Protein AF-A0A858R6Q1-F1 (afdb_monomer_lite)

pLDDT: mean 72.47, std 18.87, range [34.75, 91.56]

Secondary structure (DSSP, 8-state):
---------------------------TTPPPPPPPPPP-TTS-HHHHHHHHHHHHHHHHHHHHHHHHTTTT--HHHHHHHHHHHHHHHHHHHHHHHHHHHHHHHHHHHHHHHHHT---------

Organism: NCBI:txid1709002

Foldseek 3Di:
DDDDDDDPPDDPPPPPPPPPPDDPPVLPPQDDQPDDDDAALPDDPVVLVVNLVSLVVSLVVLVVSCVVCVVPDDPVRVVVSVVVNVVSVVSNVVSVVSNVVRNVVVVVVVVVVVVPPPPPDDPDD

Sequence (125 aa):
MRTLASLAAASALTLLSLASPALAAETKGVAPLPAPITITAATPTSEVRAYEAALKAHEASLRQELAANRASLTGEEKAALAARLSRVEYALRTVGSDHAAAQRVASLTGTQTAEMVPSLGLPSR

Structure (mmCIF, N/CA/C/O backbone):
data_AF-A0A858R6Q1-F1
#
_entry.id   AF-A0A858R6Q1-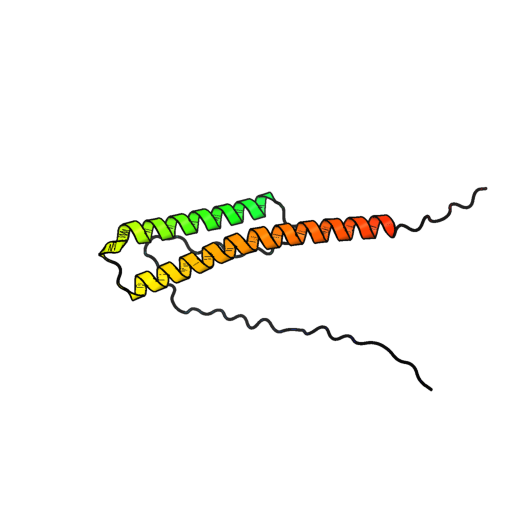F1
#
loop_
_atom_site.group_PDB
_atom_site.id
_atom_site.type_symbol
_atom_site.label_atom_id
_atom_site.label_alt_id
_atom_site.label_comp_id
_atom_site.label_asym_id
_atom_site.label_entity_id
_atom_site.label_seq_id
_atom_site.pdbx_PDB_ins_code
_atom_site.Cartn_x
_atom_site.Cartn_y
_atom_site.Cartn_z
_atom_site.occupancy
_atom_site.B_iso_or_equiv
_atom_site.auth_seq_id
_atom_site.auth_comp_id
_atom_site.auth_asym_id
_atom_site.auth_atom_id
_atom_site.pdbx_PDB_model_num
ATOM 1 N N . MET A 1 1 ? -3.929 -40.408 -41.420 1.00 42.72 1 MET A N 1
ATOM 2 C CA . MET A 1 1 ? -2.813 -39.439 -41.417 1.00 42.72 1 MET A CA 1
ATOM 3 C C . MET A 1 1 ? -2.860 -38.676 -40.099 1.00 42.72 1 MET A C 1
ATOM 5 O O . MET A 1 1 ? -3.909 -38.147 -39.766 1.00 42.72 1 MET A O 1
ATOM 9 N N . ARG A 1 2 ? -1.785 -38.755 -39.306 1.00 45.59 2 ARG A N 1
ATOM 10 C CA . ARG A 1 2 ? -1.597 -38.085 -38.007 1.00 45.59 2 ARG A CA 1
ATOM 11 C C . ARG A 1 2 ? -0.800 -36.794 -38.219 1.00 45.59 2 ARG A C 1
ATOM 13 O O . ARG A 1 2 ? 0.265 -36.905 -38.808 1.00 45.59 2 ARG A O 1
ATOM 20 N N . THR A 1 3 ? -1.261 -35.678 -37.651 1.00 49.88 3 THR A N 1
ATOM 21 C CA . THR A 1 3 ? -0.505 -34.480 -37.194 1.00 49.88 3 THR A CA 1
ATOM 22 C C . THR A 1 3 ? -1.501 -33.647 -36.360 1.00 49.88 3 THR A C 1
ATOM 24 O O . THR A 1 3 ? -2.518 -33.241 -36.908 1.00 49.88 3 THR A O 1
ATOM 27 N N . LEU A 1 4 ? -1.509 -33.659 -35.021 1.00 47.72 4 LEU A N 1
ATOM 28 C CA . LEU A 1 4 ? -0.631 -33.003 -34.028 1.00 47.72 4 LEU A CA 1
ATOM 29 C C . LEU A 1 4 ? -0.600 -31.462 -34.060 1.00 47.72 4 LEU A C 1
ATOM 31 O O . LEU A 1 4 ? -0.270 -30.879 -35.084 1.00 47.72 4 LEU A O 1
ATOM 35 N N . ALA A 1 5 ? -0.782 -30.901 -32.851 1.00 42.75 5 ALA A N 1
ATOM 36 C CA . ALA A 1 5 ? -0.438 -29.555 -32.364 1.00 42.75 5 ALA A CA 1
ATOM 37 C C . ALA A 1 5 ? -1.379 -28.408 -32.802 1.00 42.75 5 ALA A C 1
ATOM 39 O O . ALA A 1 5 ? -1.807 -28.349 -33.940 1.00 42.75 5 ALA A O 1
ATOM 40 N N . SER A 1 6 ? -1.777 -27.450 -31.966 1.00 41.97 6 SER A N 1
ATOM 41 C CA . SER A 1 6 ? -1.259 -27.016 -30.672 1.00 41.97 6 SER A CA 1
ATOM 42 C C . SER A 1 6 ? -2.377 -26.348 -29.872 1.00 41.97 6 SER A C 1
ATOM 44 O O . SER A 1 6 ? -3.190 -25.604 -30.417 1.00 41.97 6 SER A O 1
ATOM 46 N N . LEU A 1 7 ? -2.351 -26.598 -28.564 1.00 43.69 7 LEU A N 1
ATOM 47 C CA . LEU A 1 7 ? -2.890 -25.752 -27.506 1.00 43.69 7 LEU A CA 1
ATOM 48 C C . LEU A 1 7 ? -2.773 -24.255 -27.841 1.00 43.69 7 LEU A C 1
ATOM 50 O O . LEU A 1 7 ? -1.671 -23.753 -28.051 1.00 43.69 7 LEU A O 1
ATOM 54 N N . ALA A 1 8 ? -3.893 -23.546 -27.757 1.00 42.84 8 ALA A N 1
ATOM 55 C CA . ALA A 1 8 ? -3.931 -22.127 -27.425 1.00 42.84 8 ALA A CA 1
ATOM 56 C C . ALA A 1 8 ? -4.993 -21.941 -26.335 1.00 42.84 8 ALA A C 1
ATOM 58 O O . ALA A 1 8 ? -6.055 -21.358 -26.528 1.00 42.84 8 ALA A O 1
ATOM 59 N N . ALA A 1 9 ? -4.702 -22.537 -25.179 1.00 46.41 9 ALA A N 1
ATOM 60 C CA . ALA A 1 9 ? -5.300 -22.141 -23.922 1.00 46.41 9 ALA A CA 1
ATOM 61 C C . ALA A 1 9 ? -4.665 -20.803 -23.529 1.00 46.41 9 ALA A C 1
ATOM 63 O O . ALA A 1 9 ? -3.531 -20.761 -23.063 1.00 46.41 9 ALA A O 1
ATOM 64 N N . ALA A 1 10 ? -5.383 -19.711 -23.742 1.00 38.44 10 ALA A N 1
ATOM 65 C CA . ALA A 1 10 ? -5.112 -18.457 -23.061 1.00 38.44 10 ALA A CA 1
ATOM 66 C C . ALA A 1 10 ? -6.453 -17.946 -22.561 1.00 38.44 10 ALA A C 1
ATOM 68 O O . ALA A 1 10 ? -7.212 -17.279 -23.259 1.00 38.44 10 ALA A O 1
ATOM 69 N N . SER A 1 11 ? -6.761 -18.397 -21.353 1.00 41.06 11 SER A N 1
ATOM 70 C CA . SER A 1 11 ? -7.883 -17.993 -20.537 1.00 41.06 11 SER A CA 1
ATOM 71 C C . SER A 1 11 ? -8.045 -16.475 -20.564 1.00 41.06 11 SER A C 1
ATOM 73 O O . SER A 1 11 ? -7.290 -15.749 -19.920 1.00 41.06 11 SER A O 1
ATOM 75 N N . ALA A 1 12 ? -9.069 -15.997 -21.267 1.00 44.22 12 ALA A N 1
ATOM 76 C CA . ALA A 1 12 ? -9.664 -14.703 -20.989 1.00 44.22 12 ALA A CA 1
ATOM 77 C C . ALA A 1 12 ? -10.382 -14.829 -19.638 1.00 44.22 12 ALA A C 1
ATOM 79 O O . ALA A 1 12 ? -11.587 -15.066 -19.568 1.00 44.22 12 ALA A O 1
ATOM 80 N N . LEU A 1 13 ? -9.609 -14.784 -18.550 1.00 44.91 13 LEU A N 1
ATOM 81 C CA . LEU A 1 13 ? -10.157 -14.666 -17.210 1.00 44.91 13 LEU A CA 1
ATOM 82 C C . LEU A 1 13 ? -10.703 -13.245 -17.098 1.00 44.91 13 LEU A C 1
ATOM 84 O O . LEU A 1 13 ? -9.971 -12.284 -16.873 1.00 44.91 13 LEU A O 1
ATOM 88 N N . THR A 1 14 ? -12.005 -13.132 -17.327 1.00 45.31 14 THR A N 1
ATOM 89 C CA . THR A 1 14 ? -12.838 -11.993 -16.973 1.00 45.31 14 THR A CA 1
ATOM 90 C C . THR A 1 14 ? -12.512 -11.602 -15.531 1.00 45.31 14 THR A C 1
ATOM 92 O O . THR A 1 14 ? -12.943 -12.266 -14.589 1.00 45.31 14 THR A O 1
ATOM 95 N N . LEU A 1 15 ? -11.705 -10.554 -15.346 1.00 48.69 15 LEU A N 1
ATOM 96 C CA . LEU A 1 15 ? -11.526 -9.920 -14.046 1.00 48.69 15 LEU A CA 1
ATOM 97 C C . LEU A 1 15 ? -12.874 -9.308 -13.686 1.00 48.69 15 LEU A C 1
ATOM 99 O O . LEU A 1 15 ? -13.251 -8.242 -14.170 1.00 48.69 15 LEU A O 1
ATOM 103 N N . LEU A 1 16 ? -13.626 -10.048 -12.875 1.00 40.16 16 LEU A N 1
ATOM 104 C CA . LEU A 1 16 ? -14.794 -9.554 -12.181 1.00 40.16 16 LEU A CA 1
ATOM 105 C C . LEU A 1 16 ? -14.315 -8.357 -11.357 1.00 40.16 16 LEU A C 1
ATOM 107 O O . LEU A 1 16 ? -13.664 -8.513 -10.323 1.00 40.16 16 LEU A O 1
ATOM 111 N N . SER A 1 17 ? -14.575 -7.159 -11.874 1.00 43.09 17 SER A N 1
ATOM 112 C CA . SER A 1 17 ? -14.427 -5.909 -11.147 1.00 43.09 17 SER A CA 1
ATOM 113 C C . SER A 1 17 ? -15.403 -5.951 -9.977 1.00 43.09 17 SER A C 1
ATOM 115 O O . SER A 1 17 ? -16.548 -5.514 -10.069 1.00 43.09 17 SER A O 1
ATOM 117 N N . LEU A 1 18 ? -14.963 -6.541 -8.868 1.00 39.62 18 LEU A N 1
ATOM 118 C CA . LEU A 1 18 ? -15.563 -6.348 -7.559 1.00 39.62 18 LEU A CA 1
ATOM 119 C C . LEU A 1 18 ? -15.120 -4.967 -7.078 1.00 39.62 18 LEU A C 1
ATOM 121 O O . LEU A 1 18 ? -14.313 -4.815 -6.161 1.00 39.62 18 LEU A O 1
ATOM 125 N N . ALA A 1 19 ? -15.680 -3.943 -7.721 1.00 41.91 19 ALA A N 1
ATOM 126 C CA . ALA A 1 19 ? -15.989 -2.713 -7.029 1.00 41.91 19 ALA A CA 1
ATOM 127 C C . ALA A 1 19 ? -16.947 -3.098 -5.893 1.00 41.91 19 ALA A C 1
ATOM 129 O O . ALA A 1 19 ? -18.156 -3.182 -6.080 1.00 41.91 19 ALA A O 1
ATOM 130 N N . SER A 1 20 ? -16.384 -3.420 -4.732 1.00 37.84 20 SER A N 1
ATOM 131 C CA . SER A 1 20 ? -17.119 -3.480 -3.477 1.00 37.84 20 SER A CA 1
ATOM 132 C C . SER A 1 20 ? -17.154 -2.065 -2.903 1.00 37.84 20 SER A C 1
ATOM 134 O O . SER A 1 20 ? -16.157 -1.641 -2.315 1.00 37.84 20 SER A O 1
ATOM 136 N N . PRO A 1 21 ? -18.270 -1.319 -3.003 1.00 47.06 21 PRO A N 1
ATOM 137 C CA . PRO A 1 21 ? -18.502 -0.153 -2.167 1.00 47.06 21 PRO A CA 1
ATOM 138 C C . PRO A 1 21 ? -19.020 -0.646 -0.810 1.00 47.06 21 PRO A C 1
ATOM 140 O O . PRO A 1 21 ? -20.146 -0.371 -0.417 1.00 47.06 21 PRO A O 1
ATOM 143 N N . ALA A 1 22 ? -18.233 -1.456 -0.105 1.00 34.75 22 ALA A N 1
ATOM 144 C CA . ALA A 1 22 ? -18.594 -1.918 1.227 1.00 34.75 22 ALA A CA 1
ATOM 145 C C . ALA A 1 22 ? -17.663 -1.238 2.228 1.00 34.75 22 ALA A C 1
ATOM 147 O O . ALA A 1 22 ? -16.500 -1.613 2.380 1.00 34.75 22 ALA A O 1
ATOM 148 N N . LEU A 1 23 ? -18.211 -0.207 2.873 1.00 38.88 23 LEU A N 1
ATOM 149 C CA . LEU A 1 23 ? -17.614 0.565 3.958 1.00 38.88 23 LEU A CA 1
ATOM 150 C C . LEU A 1 23 ? -16.350 1.345 3.567 1.00 38.88 23 LEU A C 1
ATOM 152 O O . LEU A 1 23 ? -15.238 1.104 4.044 1.00 38.88 23 LEU A O 1
ATOM 156 N N . ALA A 1 24 ? -16.567 2.425 2.819 1.00 40.00 24 ALA A N 1
ATOM 157 C CA . ALA A 1 24 ? -15.926 3.673 3.203 1.00 40.00 24 ALA A CA 1
ATOM 158 C C . ALA A 1 24 ? -16.451 4.039 4.604 1.00 40.00 24 ALA A C 1
ATOM 160 O O . ALA A 1 24 ? -17.410 4.788 4.750 1.00 40.00 24 ALA A O 1
ATOM 161 N N . ALA A 1 25 ? -15.857 3.460 5.651 1.00 43.84 25 ALA A N 1
ATOM 162 C CA . ALA A 1 25 ? -15.768 4.164 6.918 1.00 43.84 25 ALA A CA 1
ATOM 163 C C . ALA A 1 25 ? -14.970 5.421 6.579 1.00 43.84 25 ALA A C 1
ATOM 165 O O . ALA A 1 25 ? -13.747 5.354 6.442 1.00 43.84 25 ALA A O 1
ATOM 166 N N . GLU A 1 26 ? -15.682 6.497 6.255 1.00 46.22 26 GLU A N 1
ATOM 167 C CA . GLU A 1 26 ? -15.121 7.793 5.917 1.00 46.22 26 GLU A CA 1
ATOM 168 C C . GLU A 1 26 ? -14.471 8.319 7.196 1.00 46.22 26 GLU A C 1
ATOM 170 O O . GLU A 1 26 ? -15.076 8.978 8.035 1.00 46.22 26 GLU A O 1
ATOM 175 N N . THR A 1 27 ? -13.236 7.882 7.399 1.00 52.62 27 THR A N 1
ATOM 176 C CA . THR A 1 27 ? -12.313 8.369 8.411 1.00 52.62 27 THR A CA 1
ATOM 177 C C . THR A 1 27 ? -12.215 9.865 8.238 1.00 52.62 27 THR A C 1
ATOM 179 O O . THR A 1 27 ? -11.637 10.347 7.257 1.00 52.62 27 THR A O 1
ATOM 182 N N . LYS A 1 28 ? -12.891 10.579 9.130 1.00 52.38 28 LYS A N 1
ATOM 183 C CA . LYS A 1 28 ? -13.180 12.0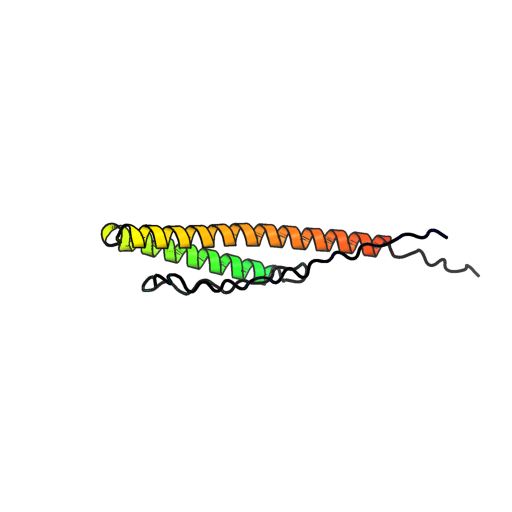03 9.030 1.00 52.38 28 LYS A CA 1
ATOM 184 C C . LYS A 1 28 ? -11.851 12.767 9.049 1.00 52.38 28 LYS A C 1
ATOM 186 O O . LYS A 1 28 ? -11.332 13.082 10.113 1.00 52.38 28 LYS A O 1
ATOM 191 N N . GLY A 1 29 ? -11.285 13.025 7.868 1.00 57.59 29 GLY A N 1
ATOM 192 C CA . GLY A 1 29 ? -10.026 13.758 7.693 1.00 57.59 29 GLY A CA 1
ATOM 193 C C . GLY A 1 29 ? -8.861 13.003 7.040 1.00 57.59 29 GLY A C 1
ATOM 194 O O . GLY A 1 29 ? -7.828 13.629 6.814 1.00 57.59 29 GLY A O 1
ATOM 195 N N . VAL A 1 30 ? -8.990 11.715 6.693 1.00 67.06 30 VAL A N 1
ATOM 196 C CA . VAL A 1 30 ? -7.935 10.998 5.944 1.00 67.06 30 VAL A CA 1
ATOM 197 C C . VAL A 1 30 ? -8.240 11.034 4.450 1.00 67.06 30 VAL A C 1
ATOM 199 O O . VAL A 1 30 ? -9.328 10.646 4.023 1.00 67.06 30 VAL A O 1
ATOM 202 N N . ALA A 1 31 ? -7.269 11.499 3.660 1.00 69.06 31 ALA A N 1
ATOM 203 C CA . ALA A 1 31 ? -7.354 11.540 2.202 1.00 69.06 31 ALA A CA 1
ATOM 204 C C . ALA A 1 31 ? -7.678 10.149 1.616 1.00 69.06 31 ALA A C 1
ATOM 206 O O . ALA A 1 31 ? -7.298 9.134 2.204 1.00 69.06 31 ALA A O 1
ATOM 207 N N . PRO A 1 32 ? -8.363 10.070 0.461 1.00 73.56 32 PRO A N 1
ATOM 208 C CA . PRO A 1 32 ? -8.638 8.791 -0.182 1.00 73.56 32 PRO A CA 1
ATOM 209 C C . PRO A 1 32 ? -7.338 8.046 -0.516 1.00 73.56 32 PRO A C 1
ATOM 211 O O . PRO A 1 32 ? -6.301 8.660 -0.776 1.00 73.56 32 PRO A O 1
ATOM 214 N N . LEU A 1 33 ? -7.408 6.710 -0.525 1.00 77.19 33 LEU A N 1
ATOM 215 C CA . LEU A 1 33 ? -6.294 5.857 -0.939 1.00 77.19 33 LEU A CA 1
ATOM 216 C C . LEU A 1 33 ? -5.817 6.289 -2.342 1.00 77.19 33 LEU A C 1
ATOM 218 O O . LEU A 1 33 ? -6.663 6.470 -3.223 1.00 77.19 33 LEU A O 1
ATOM 222 N N . PRO A 1 34 ? -4.500 6.441 -2.580 1.00 79.69 34 PRO A N 1
ATOM 223 C CA . PRO A 1 34 ? -4.002 6.794 -3.903 1.00 79.69 34 PRO A CA 1
ATOM 224 C C . PRO A 1 34 ? -4.394 5.722 -4.926 1.00 79.69 34 PRO A C 1
ATOM 226 O O . PRO A 1 34 ? -4.332 4.522 -4.640 1.00 79.69 34 PRO A O 1
ATOM 229 N N . ALA A 1 35 ? -4.797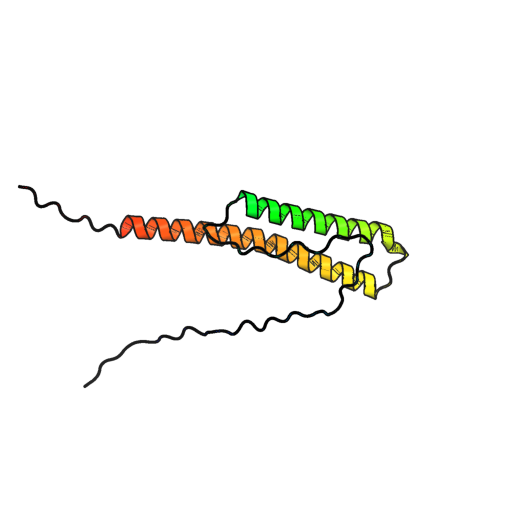 6.163 -6.120 1.00 84.06 35 ALA A N 1
ATOM 230 C CA . ALA A 1 35 ? -5.201 5.269 -7.198 1.00 84.06 35 ALA A CA 1
ATOM 231 C C . ALA A 1 35 ? -4.068 4.283 -7.537 1.00 84.06 35 ALA A C 1
ATOM 233 O O . ALA A 1 35 ? -2.911 4.705 -7.616 1.00 84.06 35 ALA A O 1
ATOM 234 N N . PRO A 1 36 ? -4.368 2.985 -7.720 1.00 85.25 36 PRO A N 1
ATOM 235 C CA . PRO A 1 36 ? -3.351 2.002 -8.052 1.00 85.25 36 PRO A CA 1
ATOM 236 C C . PRO A 1 36 ? -2.727 2.316 -9.410 1.00 85.25 36 PRO A C 1
ATOM 238 O O . PRO A 1 36 ? -3.433 2.597 -10.379 1.00 85.25 36 PRO A O 1
ATOM 241 N N . ILE A 1 37 ? -1.401 2.238 -9.474 1.00 85.06 37 ILE A N 1
ATOM 242 C CA . ILE A 1 37 ? -0.655 2.333 -10.729 1.00 85.06 37 ILE A CA 1
ATOM 243 C C . ILE A 1 37 ? -0.381 0.935 -11.279 1.00 85.06 37 ILE A C 1
ATOM 245 O O . ILE A 1 37 ? -0.232 -0.027 -10.526 1.00 85.06 37 ILE A O 1
ATOM 249 N N . THR A 1 38 ? -0.284 0.819 -12.602 1.00 89.12 38 THR A N 1
ATOM 250 C CA . THR A 1 38 ? 0.193 -0.415 -13.237 1.00 89.12 38 THR A CA 1
ATOM 251 C C . THR A 1 38 ? 1.712 -0.358 -13.332 1.00 89.12 38 THR A C 1
ATOM 253 O O . THR A 1 38 ? 2.264 0.542 -13.966 1.00 89.12 38 THR A O 1
ATOM 256 N N . ILE A 1 39 ? 2.394 -1.315 -12.704 1.00 88.06 39 ILE A N 1
ATOM 257 C CA . ILE A 1 39 ? 3.856 -1.385 -12.712 1.00 88.06 39 ILE A CA 1
ATOM 258 C C . ILE A 1 39 ? 4.297 -2.317 -13.835 1.00 88.06 39 ILE A C 1
ATOM 260 O O . ILE A 1 39 ? 3.994 -3.508 -13.846 1.00 88.06 39 ILE A O 1
ATOM 264 N N . THR A 1 40 ? 5.024 -1.755 -14.792 1.00 87.00 40 THR A N 1
ATOM 265 C CA . THR A 1 40 ? 5.596 -2.461 -15.938 1.00 87.00 40 THR A CA 1
ATOM 266 C C . THR A 1 40 ? 7.088 -2.159 -16.041 1.00 87.00 40 THR A C 1
ATOM 268 O O . THR A 1 40 ? 7.597 -1.257 -15.380 1.00 87.00 40 THR A O 1
ATOM 271 N N . ALA A 1 41 ? 7.799 -2.880 -16.911 1.00 81.12 41 ALA A N 1
ATOM 272 C CA . ALA A 1 41 ? 9.209 -2.611 -17.204 1.00 81.12 41 ALA A CA 1
ATOM 273 C C . ALA A 1 41 ? 9.468 -1.181 -17.721 1.00 81.12 41 ALA A C 1
ATOM 275 O O . ALA A 1 41 ? 10.572 -0.666 -17.566 1.00 81.12 41 ALA A O 1
ATOM 276 N N . ALA A 1 42 ? 8.463 -0.553 -18.338 1.00 85.00 42 ALA A N 1
ATOM 277 C CA . ALA A 1 42 ? 8.546 0.803 -18.871 1.00 85.00 42 ALA A CA 1
ATOM 278 C C . ALA A 1 42 ? 8.146 1.881 -17.849 1.00 85.00 42 ALA A C 1
ATOM 280 O O . ALA A 1 42 ? 8.331 3.067 -18.115 1.00 85.00 42 ALA A O 1
ATOM 281 N N . THR A 1 43 ? 7.591 1.492 -16.695 1.00 85.94 43 THR A N 1
ATOM 282 C CA . THR A 1 43 ? 7.171 2.445 -15.666 1.00 85.94 43 THR A CA 1
ATOM 283 C C . THR A 1 43 ? 8.411 3.109 -15.055 1.00 85.94 43 THR A C 1
ATOM 285 O O . THR A 1 43 ? 9.299 2.407 -14.562 1.00 85.94 43 THR A O 1
ATOM 288 N N . PRO A 1 44 ? 8.508 4.449 -15.059 1.00 88.06 44 PRO A N 1
ATOM 289 C CA . PRO A 1 44 ? 9.673 5.136 -14.527 1.00 88.06 44 PRO A CA 1
ATOM 290 C C . PRO A 1 44 ? 9.790 4.934 -13.011 1.00 88.06 44 PRO A C 1
ATOM 292 O O . PRO A 1 44 ? 8.828 5.089 -12.260 1.00 88.06 44 PRO A O 1
ATOM 295 N N . THR A 1 45 ? 11.008 4.664 -12.533 1.00 88.81 45 THR A N 1
ATOM 296 C CA . THR A 1 45 ? 11.295 4.452 -11.101 1.00 88.81 45 THR A CA 1
ATOM 297 C C . THR A 1 45 ? 10.824 5.616 -10.220 1.00 88.81 45 THR A C 1
ATOM 299 O O . THR A 1 45 ? 10.454 5.410 -9.065 1.00 88.81 45 THR A O 1
ATOM 302 N N . SER A 1 46 ? 10.837 6.848 -10.740 1.00 88.88 46 SER A N 1
ATOM 303 C CA . SER A 1 46 ? 10.335 8.031 -10.031 1.00 88.88 46 SER A CA 1
ATOM 304 C C . SER A 1 46 ? 8.833 7.955 -9.747 1.00 88.88 46 SER A C 1
ATOM 306 O O . SER A 1 46 ? 8.412 8.347 -8.663 1.00 88.88 46 SER A O 1
ATOM 308 N N . GLU A 1 47 ? 8.040 7.417 -10.672 1.00 89.94 47 GLU A N 1
ATOM 309 C CA . GLU A 1 47 ? 6.594 7.245 -10.514 1.00 89.94 47 GLU A CA 1
ATOM 310 C C . GLU A 1 47 ? 6.276 6.145 -9.499 1.00 89.94 47 GLU A C 1
ATOM 312 O O . GLU A 1 47 ? 5.460 6.353 -8.602 1.00 89.94 47 GLU A O 1
ATOM 317 N N . VAL A 1 48 ? 7.009 5.026 -9.546 1.00 89.69 48 VAL A N 1
ATOM 318 C CA . VAL A 1 48 ? 6.906 3.964 -8.530 1.00 89.69 48 VAL A CA 1
ATOM 319 C C . VAL A 1 48 ? 7.217 4.519 -7.137 1.00 89.69 48 VAL A C 1
ATOM 321 O O . VAL A 1 48 ? 6.445 4.318 -6.200 1.00 89.69 48 VAL A O 1
ATOM 324 N N . ARG A 1 49 ? 8.302 5.294 -6.995 1.00 89.81 49 ARG A N 1
ATOM 325 C CA . ARG A 1 49 ? 8.665 5.937 -5.720 1.00 89.81 49 ARG A CA 1
ATOM 326 C C . ARG A 1 49 ? 7.631 6.959 -5.253 1.00 89.81 49 ARG A C 1
ATOM 328 O O . ARG A 1 49 ? 7.377 7.045 -4.053 1.00 89.81 49 ARG A O 1
ATOM 335 N N . ALA A 1 50 ? 7.047 7.731 -6.167 1.00 90.44 50 ALA A N 1
ATOM 336 C CA . ALA A 1 50 ? 5.988 8.680 -5.835 1.00 90.44 50 ALA A CA 1
ATOM 337 C C . ALA A 1 50 ? 4.743 7.952 -5.306 1.00 90.44 50 ALA A C 1
ATOM 339 O O . ALA A 1 50 ? 4.169 8.368 -4.298 1.00 90.44 50 ALA A O 1
ATOM 340 N N . TYR A 1 51 ? 4.375 6.827 -5.924 1.00 91.56 51 TYR A N 1
ATOM 341 C CA . TYR A 1 51 ? 3.267 5.998 -5.460 1.00 91.56 51 TYR A CA 1
ATOM 342 C C . TYR A 1 51 ? 3.544 5.358 -4.091 1.00 91.56 51 TYR A C 1
ATOM 344 O O . TYR A 1 51 ? 2.703 5.440 -3.194 1.00 91.56 51 TYR A O 1
ATOM 352 N N . GLU A 1 52 ? 4.743 4.808 -3.868 1.00 91.50 52 GLU A N 1
ATOM 353 C CA . GLU A 1 52 ? 5.152 4.314 -2.543 1.00 91.50 52 GLU A CA 1
ATOM 354 C C . GLU A 1 52 ? 5.100 5.412 -1.472 1.00 91.50 52 GLU A C 1
ATOM 356 O O . GLU A 1 52 ? 4.653 5.168 -0.349 1.00 91.50 52 GLU A O 1
ATOM 361 N N . ALA A 1 53 ? 5.551 6.626 -1.800 1.00 90.94 53 ALA A N 1
ATOM 362 C CA . ALA A 1 53 ? 5.505 7.761 -0.885 1.00 90.94 53 ALA A CA 1
ATOM 363 C C . ALA A 1 53 ? 4.059 8.152 -0.542 1.00 90.94 53 ALA A C 1
ATOM 365 O O . ALA A 1 53 ? 3.755 8.392 0.628 1.00 90.94 53 ALA A O 1
ATOM 366 N N . ALA A 1 54 ? 3.158 8.148 -1.528 1.00 90.31 54 ALA A N 1
ATOM 367 C CA . ALA A 1 54 ? 1.737 8.405 -1.313 1.00 90.31 54 ALA A CA 1
ATOM 368 C C . ALA A 1 54 ? 1.091 7.339 -0.411 1.00 90.31 54 ALA A C 1
ATOM 370 O O . ALA A 1 54 ? 0.353 7.678 0.517 1.00 90.31 54 ALA A O 1
ATOM 371 N N . LEU A 1 55 ? 1.413 6.058 -0.623 1.00 91.00 55 LEU A N 1
ATOM 372 C CA . LEU A 1 55 ? 0.945 4.967 0.235 1.00 91.00 55 LEU A CA 1
ATOM 373 C C . LEU A 1 55 ? 1.452 5.114 1.679 1.00 91.00 55 LEU A C 1
ATOM 375 O O . LEU A 1 55 ? 0.655 4.989 2.608 1.00 91.00 55 LEU A O 1
ATOM 379 N N . LYS A 1 56 ? 2.735 5.449 1.880 1.00 91.06 56 LYS A N 1
ATOM 380 C CA . LYS A 1 56 ? 3.313 5.704 3.216 1.00 91.06 56 LYS A CA 1
ATOM 381 C C . LYS A 1 56 ? 2.671 6.903 3.912 1.00 91.06 56 LYS A C 1
ATOM 383 O O . LYS A 1 56 ? 2.406 6.849 5.110 1.00 91.06 56 LYS A O 1
ATOM 388 N N . ALA A 1 57 ? 2.402 7.983 3.179 1.00 89.69 57 ALA A N 1
ATOM 389 C CA . ALA A 1 57 ? 1.718 9.152 3.727 1.00 89.69 57 ALA A CA 1
ATOM 390 C C . ALA A 1 57 ? 0.292 8.801 4.186 1.00 89.69 57 ALA A C 1
ATOM 392 O O . ALA A 1 57 ? -0.128 9.191 5.276 1.00 89.69 57 ALA A O 1
ATOM 393 N N . HIS A 1 58 ? -0.428 8.004 3.394 1.00 89.31 58 HIS A N 1
ATOM 394 C CA . HIS A 1 58 ? -1.761 7.524 3.752 1.00 89.31 58 HIS A CA 1
ATOM 395 C C . HIS A 1 58 ? -1.727 6.567 4.960 1.00 89.31 58 HIS A C 1
ATOM 397 O O . HIS A 1 58 ? -2.533 6.698 5.879 1.00 89.31 58 HIS A O 1
ATOM 403 N N . GLU A 1 59 ? -0.764 5.643 5.010 1.00 91.19 59 GLU A N 1
ATOM 404 C CA . GLU A 1 59 ? -0.522 4.766 6.164 1.00 91.19 59 GLU A CA 1
ATOM 405 C C . GLU A 1 59 ? -0.272 5.573 7.450 1.00 91.19 59 GLU A C 1
ATOM 407 O O . GLU A 1 59 ? -0.867 5.293 8.492 1.00 91.19 59 GLU A O 1
ATOM 412 N N . ALA A 1 60 ? 0.571 6.608 7.374 1.00 90.25 60 ALA A N 1
ATOM 413 C CA . ALA A 1 60 ? 0.862 7.495 8.496 1.00 90.25 60 ALA A CA 1
ATOM 414 C C . ALA A 1 60 ? -0.388 8.251 8.969 1.00 90.25 60 ALA A C 1
ATOM 416 O O . ALA A 1 60 ? -0.637 8.326 10.172 1.00 90.25 60 ALA A O 1
ATOM 417 N N . SER A 1 61 ? -1.205 8.747 8.035 1.00 88.94 61 SER A N 1
ATOM 418 C CA . SER A 1 61 ? -2.459 9.438 8.345 1.00 88.94 61 SER A CA 1
ATOM 419 C C . SER A 1 61 ? -3.458 8.524 9.068 1.00 88.94 61 SER A C 1
ATOM 421 O O . SER A 1 61 ? -3.994 8.905 10.108 1.00 88.94 61 SER A O 1
ATOM 423 N N . LEU A 1 62 ? -3.616 7.277 8.607 1.00 87.56 62 LEU A N 1
ATOM 424 C CA . LEU A 1 62 ? -4.450 6.277 9.285 1.00 87.56 62 LEU A CA 1
ATOM 425 C C . LEU A 1 62 ? -3.942 5.954 10.698 1.00 87.56 62 LEU A C 1
ATOM 427 O O . LEU A 1 62 ? -4.732 5.829 11.635 1.00 87.56 62 LEU A O 1
ATOM 431 N N . ARG A 1 63 ? -2.621 5.825 10.880 1.00 89.12 63 ARG A N 1
ATOM 432 C CA . ARG A 1 63 ? -2.037 5.598 12.213 1.00 89.12 63 ARG A CA 1
ATOM 433 C C . ARG A 1 63 ? -2.250 6.790 13.140 1.00 89.12 63 ARG A C 1
ATOM 435 O O . ARG A 1 63 ? -2.519 6.589 14.323 1.00 89.12 63 ARG A O 1
ATOM 442 N N . GLN A 1 64 ? -2.148 8.009 12.617 1.00 87.38 64 GLN A N 1
ATOM 443 C CA . GLN A 1 64 ? -2.388 9.225 13.385 1.00 87.38 64 GLN A CA 1
ATOM 444 C C . GLN A 1 64 ? -3.844 9.316 13.845 1.00 87.38 64 GLN A C 1
ATOM 446 O O . GLN A 1 64 ? -4.089 9.630 15.006 1.00 87.38 64 GLN A O 1
ATOM 451 N N . GLU A 1 65 ? -4.802 8.987 12.983 1.00 83.81 65 GLU A N 1
ATOM 452 C CA . GLU A 1 65 ? -6.217 8.949 13.353 1.00 83.81 65 GLU A CA 1
ATOM 453 C C . GLU A 1 65 ? -6.506 7.873 14.404 1.00 83.81 65 GLU A C 1
ATOM 455 O O . GLU A 1 65 ? -7.198 8.133 15.391 1.00 83.81 65 GLU A O 1
ATOM 460 N N . LEU A 1 66 ? -5.919 6.682 14.246 1.00 84.50 66 LEU A N 1
ATOM 461 C CA . LEU A 1 66 ? -6.043 5.611 15.230 1.00 84.50 66 LEU A CA 1
ATOM 462 C C . LEU A 1 66 ? -5.472 6.030 16.590 1.00 84.50 66 LEU A C 1
ATOM 464 O O . LEU A 1 66 ? -6.044 5.684 17.622 1.00 84.50 66 LEU A O 1
ATOM 468 N N . ALA A 1 67 ? -4.368 6.782 16.603 1.00 86.06 67 ALA A N 1
ATOM 469 C CA . ALA A 1 67 ? -3.779 7.322 17.823 1.00 86.06 67 ALA A CA 1
ATOM 470 C C . ALA A 1 67 ? -4.640 8.437 18.442 1.00 86.06 67 ALA A C 1
ATOM 472 O O . ALA A 1 67 ? -4.894 8.402 19.645 1.00 86.06 67 ALA A O 1
ATOM 473 N N . ALA A 1 68 ? -5.121 9.383 17.630 1.00 84.25 68 ALA A N 1
ATOM 474 C CA . ALA A 1 68 ? -5.913 10.529 18.075 1.00 84.25 68 ALA A CA 1
ATOM 475 C C . ALA A 1 68 ? -7.281 10.111 18.633 1.00 84.25 68 ALA A C 1
ATOM 477 O O . ALA A 1 68 ? -7.710 10.614 19.668 1.00 84.25 68 ALA A O 1
ATOM 478 N N . ASN A 1 69 ? -7.936 9.143 17.989 1.00 81.56 69 ASN A N 1
ATOM 479 C CA . ASN A 1 69 ? -9.299 8.738 18.323 1.00 81.56 69 ASN A CA 1
ATOM 480 C C . ASN A 1 69 ? -9.354 7.419 19.113 1.00 81.56 69 ASN A C 1
ATOM 482 O O . ASN A 1 69 ? -10.431 6.868 19.325 1.00 81.56 69 ASN A O 1
ATOM 486 N N . ARG A 1 70 ? -8.217 6.894 19.596 1.00 79.44 70 ARG A N 1
ATOM 487 C CA . ARG A 1 70 ? -8.115 5.561 20.230 1.00 79.44 70 ARG A CA 1
ATOM 488 C C . ARG A 1 70 ? -9.155 5.298 21.327 1.00 79.44 70 ARG A C 1
ATOM 490 O O . ARG A 1 70 ? -9.648 4.171 21.448 1.00 79.44 70 ARG A O 1
ATOM 497 N N . ALA A 1 71 ? -9.443 6.316 22.139 1.00 79.62 71 ALA A N 1
ATOM 498 C CA . ALA A 1 71 ? -10.396 6.248 23.247 1.00 79.62 71 ALA A CA 1
ATOM 499 C C . ALA A 1 71 ? -11.861 6.400 22.798 1.00 79.62 71 ALA A C 1
ATOM 501 O O . ALA A 1 71 ? -12.751 5.892 23.471 1.00 79.62 71 ALA A O 1
ATOM 502 N N . SER A 1 72 ? -12.098 7.060 21.664 1.00 81.94 72 SER A N 1
ATOM 503 C CA . SER A 1 72 ? -13.431 7.374 21.135 1.00 81.94 72 SER A CA 1
ATOM 504 C C . SER A 1 72 ? -13.926 6.363 20.100 1.00 81.94 72 SER A C 1
ATOM 506 O O . SER A 1 72 ? -15.128 6.253 19.895 1.00 81.94 72 SER A O 1
ATOM 508 N N . LEU A 1 73 ? -13.016 5.616 19.466 1.00 80.56 73 LEU A N 1
ATOM 509 C CA . LEU A 1 73 ? -13.354 4.616 18.457 1.00 80.56 73 LEU A CA 1
ATOM 510 C C . LEU A 1 73 ? -13.973 3.364 19.091 1.00 80.56 73 LEU A C 1
ATOM 512 O O . LEU A 1 73 ? -13.390 2.728 19.988 1.00 80.56 73 LEU A O 1
ATOM 516 N N . THR A 1 74 ? -15.114 2.972 18.542 1.00 85.69 74 THR A N 1
ATOM 517 C CA . THR A 1 74 ? -15.791 1.700 18.799 1.00 85.69 74 THR A CA 1
ATOM 518 C C . THR A 1 74 ? -14.962 0.515 18.285 1.00 85.69 74 THR A C 1
ATOM 520 O O . THR A 1 74 ? -13.992 0.668 17.536 1.00 85.69 74 THR A O 1
ATOM 523 N N . GLY A 1 75 ? -15.316 -0.703 18.707 1.00 84.88 75 GLY A N 1
ATOM 524 C CA . GLY A 1 75 ? -14.635 -1.920 18.249 1.00 84.88 75 GLY A CA 1
ATOM 525 C C . GLY A 1 75 ? -14.714 -2.114 16.730 1.00 84.88 75 GLY A C 1
ATOM 526 O O . GLY A 1 75 ? -13.723 -2.498 16.111 1.00 84.88 75 GLY A O 1
ATOM 527 N N . GLU A 1 76 ? -15.855 -1.783 16.126 1.00 85.75 76 GLU A N 1
ATOM 528 C CA . GLU A 1 76 ? -16.074 -1.890 14.679 1.00 85.75 76 GLU A CA 1
ATOM 529 C C . GLU A 1 76 ? -15.229 -0.882 13.894 1.00 85.75 76 GLU A C 1
ATOM 531 O O . GLU A 1 76 ? -14.580 -1.249 12.915 1.00 85.75 76 GLU A O 1
ATOM 536 N N . GLU A 1 77 ? -15.143 0.366 14.356 1.00 84.06 77 GLU A N 1
ATOM 537 C CA . GLU A 1 77 ? -14.308 1.387 13.711 1.00 84.06 77 GLU A CA 1
ATOM 538 C C . GLU A 1 77 ? -12.815 1.051 13.819 1.00 84.06 77 GLU A C 1
ATOM 540 O O . GLU A 1 77 ? -12.063 1.218 12.856 1.00 84.06 77 GLU A O 1
ATOM 545 N N . LYS A 1 78 ? -12.382 0.500 14.962 1.00 82.69 78 LYS A N 1
ATOM 546 C CA . LYS A 1 78 ? -11.016 -0.022 15.134 1.00 82.69 78 LYS A CA 1
ATOM 547 C C . LYS A 1 78 ? -10.722 -1.153 14.154 1.00 82.69 78 LYS A C 1
ATOM 549 O O . LYS A 1 78 ? -9.651 -1.161 13.548 1.00 82.69 78 LYS A O 1
ATOM 554 N N . ALA A 1 79 ? -11.660 -2.082 13.971 1.00 86.31 79 ALA A N 1
ATOM 555 C CA . ALA A 1 79 ? -11.518 -3.174 13.013 1.00 86.31 79 ALA A CA 1
ATOM 556 C C . ALA A 1 79 ? -11.473 -2.662 11.562 1.00 86.31 79 ALA A C 1
ATOM 558 O O . ALA A 1 79 ? -10.632 -3.106 10.779 1.00 86.31 79 ALA A O 1
ATOM 559 N N . ALA A 1 80 ? -12.311 -1.682 11.210 1.00 86.12 80 ALA A N 1
ATOM 560 C CA . ALA A 1 80 ? -12.315 -1.062 9.886 1.00 86.12 80 ALA A CA 1
ATOM 561 C C . ALA A 1 80 ? -10.996 -0.327 9.584 1.00 86.12 80 ALA A C 1
ATOM 563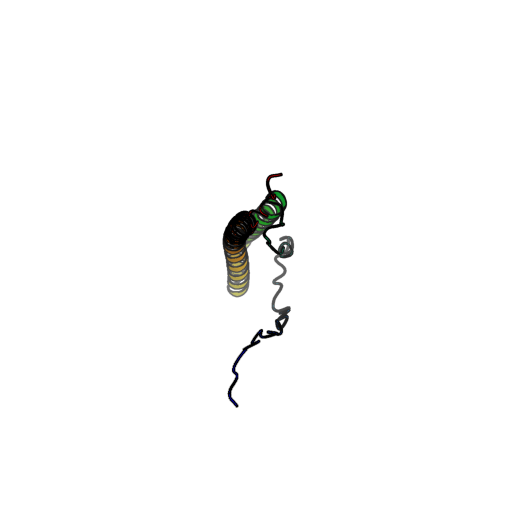 O O . ALA A 1 80 ? -10.427 -0.492 8.499 1.00 86.12 80 ALA A O 1
ATOM 564 N N . LEU A 1 81 ? -10.470 0.434 10.551 1.00 84.94 81 LEU A N 1
ATOM 565 C CA . LEU A 1 81 ? -9.165 1.093 10.455 1.00 84.94 81 LEU A CA 1
ATOM 566 C C . LEU A 1 81 ? -8.022 0.083 10.320 1.00 84.94 81 LEU A C 1
ATOM 568 O O . LEU A 1 81 ? -7.169 0.243 9.447 1.00 84.94 81 LEU A O 1
ATOM 572 N N . ALA A 1 82 ? -8.030 -0.985 11.122 1.00 86.44 82 ALA A N 1
ATOM 573 C CA . ALA A 1 82 ? -7.041 -2.056 11.025 1.00 86.44 82 ALA A CA 1
ATOM 574 C C . ALA A 1 82 ? -7.068 -2.726 9.641 1.00 86.44 82 ALA A C 1
ATOM 576 O O . ALA A 1 82 ? -6.024 -2.873 9.010 1.00 86.44 82 ALA A O 1
ATOM 577 N N . ALA A 1 83 ? -8.254 -3.036 9.107 1.00 88.62 83 ALA A N 1
ATOM 578 C CA . ALA A 1 83 ? -8.396 -3.608 7.768 1.00 88.62 83 ALA A CA 1
ATOM 579 C C . ALA A 1 83 ? -7.896 -2.658 6.662 1.00 88.62 83 ALA A C 1
ATOM 581 O O . ALA A 1 83 ? -7.342 -3.096 5.651 1.00 88.62 83 ALA A O 1
ATOM 582 N N . ARG A 1 84 ? -8.082 -1.342 6.822 1.00 87.06 84 ARG A N 1
ATOM 583 C CA . ARG A 1 84 ? -7.515 -0.340 5.904 1.00 87.06 84 ARG A CA 1
ATOM 584 C C . ARG A 1 84 ? -5.992 -0.288 5.995 1.00 87.06 84 ARG A C 1
ATOM 586 O O . ARG A 1 84 ? -5.354 -0.314 4.948 1.00 87.06 84 ARG A O 1
ATOM 593 N N . LEU A 1 85 ? -5.421 -0.286 7.199 1.00 89.81 85 LEU A N 1
ATOM 594 C CA . LEU A 1 85 ? -3.970 -0.341 7.398 1.00 89.81 85 LEU A CA 1
ATOM 595 C C . LEU A 1 85 ? -3.362 -1.592 6.756 1.00 89.81 85 LEU A C 1
ATOM 597 O O . LEU A 1 85 ? -2.442 -1.465 5.954 1.00 89.81 85 LEU A O 1
ATOM 601 N N . SER A 1 86 ? -3.937 -2.774 6.993 1.00 90.88 86 SER A N 1
ATOM 602 C CA . SER A 1 86 ? -3.448 -4.020 6.389 1.00 90.88 86 SER A CA 1
ATOM 603 C C . SER A 1 86 ? -3.483 -3.993 4.858 1.00 90.88 86 SER A C 1
ATOM 605 O O . SER A 1 86 ? -2.566 -4.500 4.214 1.00 90.88 86 SER A O 1
ATOM 607 N N . ARG A 1 87 ? -4.505 -3.371 4.250 1.00 90.19 87 ARG A N 1
ATOM 608 C CA . ARG A 1 87 ? -4.568 -3.187 2.788 1.00 90.19 87 ARG A CA 1
ATOM 609 C C . ARG A 1 87 ? -3.452 -2.280 2.269 1.00 90.19 87 ARG A C 1
ATOM 611 O O . ARG A 1 87 ? -2.868 -2.584 1.233 1.00 90.19 87 ARG A O 1
ATOM 618 N N . VAL A 1 88 ? -3.138 -1.198 2.981 1.00 90.75 88 VAL A N 1
ATOM 619 C CA . VAL A 1 88 ? -2.053 -0.275 2.603 1.00 90.75 88 VAL A CA 1
ATOM 620 C C . VAL A 1 88 ? -0.686 -0.943 2.762 1.00 90.75 88 VAL A C 1
ATOM 622 O O . VAL A 1 88 ? 0.143 -0.863 1.860 1.00 90.75 88 VAL A O 1
ATOM 625 N N . GLU A 1 89 ? -0.468 -1.659 3.864 1.00 90.25 89 GLU A N 1
ATOM 626 C CA . GLU A 1 89 ? 0.762 -2.422 4.108 1.00 90.25 89 GLU A CA 1
ATOM 627 C C . GLU A 1 89 ? 0.972 -3.511 3.043 1.00 90.25 89 GLU A C 1
ATOM 629 O O . GLU A 1 89 ? 2.086 -3.707 2.547 1.00 90.25 89 GLU A O 1
ATOM 634 N N . TYR A 1 90 ? -0.106 -4.191 2.640 1.00 90.88 90 TYR A N 1
ATOM 635 C CA . TYR A 1 90 ? -0.075 -5.141 1.532 1.00 90.88 90 TYR A CA 1
ATOM 636 C C . TYR A 1 90 ? 0.269 -4.458 0.201 1.00 90.88 90 TYR A C 1
ATOM 638 O O . TYR A 1 90 ? 1.131 -4.951 -0.531 1.00 90.88 90 TYR A O 1
ATOM 646 N N . ALA A 1 91 ? -0.345 -3.310 -0.101 1.00 89.50 91 ALA A N 1
ATOM 647 C CA . ALA A 1 91 ? -0.046 -2.547 -1.311 1.00 89.50 91 ALA A CA 1
ATOM 648 C C . ALA A 1 91 ? 1.432 -2.126 -1.364 1.00 89.50 91 ALA A C 1
ATOM 650 O O . ALA A 1 91 ? 2.091 -2.362 -2.373 1.00 89.50 91 ALA A O 1
ATOM 651 N N . LEU A 1 92 ? 1.992 -1.609 -0.264 1.00 89.75 92 LEU A N 1
ATOM 652 C CA . LEU A 1 92 ? 3.413 -1.245 -0.171 1.00 89.75 92 LEU A CA 1
ATOM 653 C C . LEU A 1 92 ? 4.346 -2.424 -0.470 1.00 89.75 92 LEU A C 1
ATOM 655 O O . LEU A 1 92 ? 5.318 -2.280 -1.211 1.00 89.75 92 LEU A O 1
ATOM 659 N N . ARG A 1 93 ? 4.042 -3.604 0.078 1.00 90.81 93 ARG A N 1
ATOM 660 C CA . ARG A 1 93 ? 4.821 -4.822 -0.190 1.00 90.81 93 ARG A CA 1
ATOM 661 C C . ARG A 1 93 ? 4.727 -5.253 -1.655 1.00 90.81 93 ARG A C 1
ATOM 663 O O . ARG A 1 93 ? 5.719 -5.703 -2.234 1.00 90.81 93 ARG A O 1
ATOM 670 N N . THR A 1 94 ? 3.537 -5.128 -2.232 1.00 91.25 94 THR A N 1
ATOM 671 C CA . THR A 1 94 ? 3.245 -5.543 -3.607 1.00 91.25 94 THR A CA 1
ATOM 672 C C . THR A 1 94 ? 3.968 -4.644 -4.605 1.00 91.25 94 THR A C 1
ATOM 674 O O . THR A 1 94 ? 4.679 -5.158 -5.458 1.00 91.25 94 THR A O 1
ATOM 677 N N . VAL A 1 95 ? 3.934 -3.322 -4.413 1.00 90.31 95 VAL A N 1
ATOM 678 C CA . VAL A 1 95 ? 4.631 -2.346 -5.271 1.00 90.31 95 VAL A CA 1
ATOM 679 C C . VAL A 1 95 ? 6.126 -2.646 -5.396 1.00 90.31 95 VAL A C 1
ATOM 681 O O . VAL A 1 95 ? 6.654 -2.709 -6.507 1.00 90.31 95 VAL A O 1
ATOM 684 N N . GLY A 1 96 ? 6.806 -2.901 -4.273 1.00 85.44 96 GLY A N 1
ATOM 685 C CA . GLY A 1 96 ? 8.230 -3.242 -4.298 1.00 85.44 96 GLY A CA 1
ATOM 686 C C . GLY A 1 96 ? 8.514 -4.563 -5.023 1.00 85.44 96 GLY A C 1
ATOM 687 O O . GLY A 1 96 ? 9.492 -4.675 -5.765 1.00 85.44 96 GLY A O 1
ATOM 688 N N . SER A 1 97 ? 7.638 -5.555 -4.844 1.00 87.88 97 SER A N 1
ATOM 689 C CA . SER A 1 97 ? 7.766 -6.874 -5.477 1.00 87.88 97 SER A CA 1
ATOM 690 C C . SER A 1 97 ? 7.520 -6.809 -6.988 1.00 87.88 97 SER A C 1
ATOM 692 O O . SER A 1 97 ? 8.312 -7.355 -7.759 1.00 87.88 97 SER A O 1
ATOM 694 N N . ASP A 1 98 ? 6.476 -6.097 -7.408 1.00 88.81 98 ASP A N 1
ATOM 695 C CA . ASP A 1 98 ? 6.091 -5.910 -8.808 1.00 88.81 98 ASP A CA 1
ATOM 696 C C . ASP A 1 98 ? 7.149 -5.118 -9.570 1.00 88.81 98 ASP A C 1
ATOM 698 O O . ASP A 1 98 ? 7.529 -5.492 -10.678 1.00 88.81 98 ASP A O 1
ATOM 702 N N . HIS A 1 99 ? 7.710 -4.075 -8.955 1.00 86.88 99 HIS A N 1
ATOM 703 C CA . HIS A 1 99 ? 8.794 -3.309 -9.560 1.00 86.88 99 HIS A CA 1
ATOM 704 C C . HIS A 1 99 ? 10.061 -4.160 -9.742 1.00 86.88 99 HIS A C 1
ATOM 706 O O . HIS A 1 99 ? 10.663 -4.164 -10.818 1.00 86.88 99 HIS A O 1
ATOM 712 N N . ALA A 1 100 ? 10.436 -4.959 -8.737 1.00 86.31 100 ALA A N 1
ATOM 713 C CA . ALA A 1 100 ? 11.563 -5.884 -8.853 1.00 86.31 100 ALA A CA 1
ATOM 714 C C . ALA A 1 100 ? 11.313 -7.006 -9.881 1.00 86.31 100 ALA A C 1
ATOM 716 O O . ALA A 1 100 ? 12.251 -7.496 -10.517 1.00 86.31 100 ALA A O 1
ATOM 717 N N . ALA A 1 101 ? 10.067 -7.454 -10.045 1.00 87.44 101 ALA A N 1
ATOM 718 C CA . ALA A 1 101 ? 9.690 -8.411 -11.082 1.00 87.44 101 ALA A CA 1
ATOM 719 C C . ALA A 1 101 ? 9.766 -7.778 -12.481 1.00 87.44 101 ALA A C 1
ATOM 721 O O . ALA A 1 101 ? 10.393 -8.351 -13.372 1.00 87.44 101 ALA A O 1
ATOM 722 N N . ALA A 1 102 ? 9.222 -6.572 -12.649 1.00 86.38 102 ALA A N 1
ATOM 723 C CA . ALA A 1 102 ? 9.246 -5.817 -13.897 1.00 86.38 102 ALA A CA 1
ATOM 724 C C . ALA A 1 102 ? 10.677 -5.564 -14.396 1.00 86.38 102 ALA A C 1
ATOM 726 O O . ALA A 1 102 ? 10.969 -5.804 -15.568 1.00 86.38 102 ALA A O 1
ATOM 727 N N . GLN A 1 103 ? 11.593 -5.169 -13.504 1.00 84.12 103 GLN A N 1
ATOM 728 C CA . GLN A 1 103 ? 13.002 -4.981 -13.862 1.00 84.12 103 GLN A CA 1
ATOM 729 C C . GLN A 1 103 ? 13.682 -6.290 -14.283 1.00 84.12 103 GLN A C 1
ATOM 731 O O . GLN A 1 103 ? 14.430 -6.309 -15.257 1.00 84.12 103 GLN A O 1
ATOM 736 N N . ARG A 1 104 ? 13.399 -7.408 -13.600 1.00 86.31 104 ARG A N 1
ATOM 737 C CA . ARG A 1 104 ? 13.951 -8.719 -13.983 1.00 86.31 104 ARG A CA 1
ATOM 738 C C . ARG A 1 104 ? 13.459 -9.173 -15.356 1.00 86.31 104 ARG A C 1
ATOM 740 O O . ARG A 1 104 ? 14.264 -9.649 -16.152 1.00 86.31 104 ARG A O 1
ATOM 747 N N . VAL A 1 105 ? 12.171 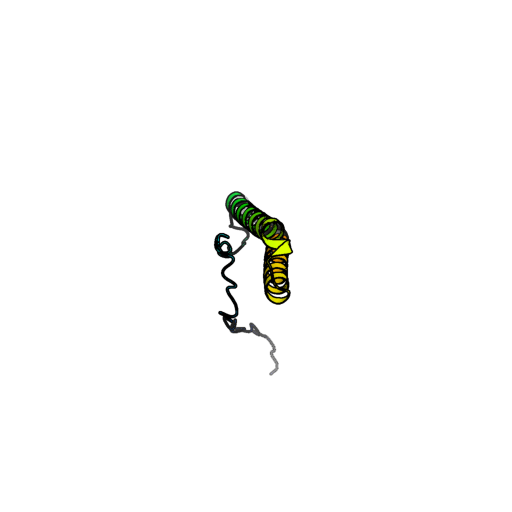-8.996 -15.652 1.00 82.31 105 VAL A N 1
ATOM 748 C CA . VAL A 1 105 ? 11.599 -9.307 -16.973 1.00 82.31 105 VAL A CA 1
ATOM 749 C C . VAL A 1 105 ? 12.235 -8.440 -18.063 1.00 82.31 105 VAL A C 1
ATOM 751 O O . VAL A 1 105 ? 12.591 -8.964 -19.119 1.00 82.31 105 VAL A O 1
ATOM 754 N N . ALA A 1 106 ? 12.443 -7.146 -17.800 1.00 80.81 106 ALA A N 1
ATOM 755 C CA . ALA A 1 106 ? 13.117 -6.239 -18.730 1.00 80.81 106 ALA A CA 1
ATOM 756 C C . ALA A 1 106 ? 14.536 -6.722 -19.065 1.00 80.81 106 ALA A C 1
ATOM 758 O O . ALA A 1 106 ? 14.887 -6.843 -20.239 1.00 80.81 106 ALA A O 1
ATOM 759 N N . SER A 1 107 ? 15.320 -7.073 -18.041 1.00 77.88 107 SER A N 1
ATOM 760 C CA . SER A 1 107 ? 16.684 -7.578 -18.209 1.00 77.88 107 SER A CA 1
ATOM 761 C C . SER A 1 107 ? 16.726 -8.889 -18.997 1.00 77.88 107 SER A C 1
ATOM 763 O O . SER A 1 107 ? 17.510 -9.000 -19.932 1.00 77.88 107 SER A O 1
ATOM 765 N N . LEU A 1 108 ? 15.852 -9.854 -18.681 1.00 77.25 108 LEU A N 1
ATOM 766 C CA . LEU A 1 108 ? 15.772 -11.140 -19.394 1.00 77.25 108 LEU A CA 1
ATOM 767 C C . LEU A 1 108 ? 15.335 -10.989 -20.859 1.00 77.25 108 LEU A C 1
ATOM 769 O O . LEU A 1 108 ? 15.743 -11.769 -21.721 1.00 77.25 108 LEU A O 1
ATOM 773 N N . THR A 1 109 ? 14.491 -9.997 -21.145 1.00 72.25 109 THR A N 1
ATOM 774 C CA . THR A 1 109 ? 14.058 -9.693 -22.514 1.00 72.25 109 THR A CA 1
ATOM 775 C C . THR A 1 109 ? 15.188 -9.026 -23.296 1.00 72.25 109 THR A C 1
ATOM 777 O O . THR A 1 109 ? 15.421 -9.386 -24.446 1.00 72.25 109 THR A O 1
ATOM 780 N N . GLY A 1 110 ? 15.935 -8.114 -22.662 1.00 60.50 110 GLY A N 1
ATOM 781 C CA . GLY A 1 110 ? 17.112 -7.471 -23.251 1.00 60.50 110 GLY A CA 1
ATOM 782 C C . GLY A 1 110 ? 18.266 -8.437 -23.535 1.00 60.50 110 GLY A C 1
ATOM 783 O O . GLY A 1 110 ? 18.956 -8.283 -24.539 1.00 60.50 110 GLY A O 1
ATOM 784 N N . THR A 1 111 ? 18.460 -9.467 -22.703 1.00 60.94 111 THR A N 1
ATOM 785 C CA . THR A 1 111 ? 19.456 -10.519 -22.968 1.00 60.94 111 THR A CA 1
ATOM 786 C C . THR A 1 111 ? 19.033 -11.428 -24.118 1.00 60.94 111 THR A C 1
ATOM 788 O O . THR A 1 111 ? 19.859 -11.760 -24.961 1.00 60.94 111 THR A O 1
ATOM 791 N N . GLN A 1 112 ? 17.746 -11.781 -24.212 1.00 56.41 112 GLN A N 1
ATOM 792 C CA . GLN A 1 112 ? 17.253 -12.614 -25.312 1.00 56.41 112 GLN A CA 1
ATOM 793 C C . GLN A 1 112 ? 17.308 -11.895 -26.664 1.00 56.41 112 GLN A C 1
ATOM 795 O O . GLN A 1 112 ? 17.714 -12.509 -27.643 1.00 56.41 112 GLN A O 1
ATOM 800 N N . THR A 1 113 ? 16.969 -10.603 -26.749 1.00 56.88 113 THR A N 1
ATOM 801 C CA . THR A 1 113 ? 17.090 -9.855 -28.015 1.00 56.88 113 THR A CA 1
ATOM 802 C C . THR A 1 113 ? 18.539 -9.635 -28.446 1.00 56.88 113 THR A C 1
ATOM 804 O O . THR A 1 113 ? 18.796 -9.596 -29.647 1.00 56.88 113 THR A O 1
ATOM 807 N N . ALA A 1 114 ? 19.484 -9.538 -27.506 1.00 58.16 114 ALA A N 1
ATOM 808 C CA . ALA A 1 114 ? 20.910 -9.442 -27.816 1.00 58.16 114 ALA A CA 1
ATOM 809 C C . ALA A 1 114 ? 21.496 -10.761 -28.358 1.00 58.16 114 ALA A C 1
ATOM 811 O O . ALA A 1 114 ? 22.329 -10.726 -29.260 1.00 58.16 114 ALA A O 1
ATOM 812 N N . GLU A 1 115 ? 21.040 -11.916 -27.863 1.00 55.06 115 GLU A N 1
ATOM 813 C CA . GLU A 1 115 ? 21.467 -13.231 -28.371 1.00 55.06 115 GLU A CA 1
ATOM 814 C C . GLU A 1 115 ? 20.757 -13.641 -29.672 1.00 55.06 115 GLU A C 1
ATOM 816 O O . GLU A 1 115 ? 21.311 -14.399 -30.467 1.00 55.06 115 GLU A O 1
ATOM 821 N N . MET A 1 116 ? 19.553 -13.121 -29.932 1.00 52.78 116 MET A N 1
ATOM 822 C CA . MET A 1 116 ? 18.787 -13.412 -31.149 1.00 52.78 116 MET A CA 1
ATOM 823 C C . MET A 1 116 ? 19.156 -12.547 -32.358 1.00 52.78 116 MET A C 1
ATOM 825 O O . MET A 1 116 ? 18.483 -12.667 -33.379 1.00 52.78 116 MET A O 1
ATOM 829 N N . VAL A 1 117 ? 20.188 -11.696 -32.287 1.00 52.62 117 VAL A N 1
ATOM 830 C CA . VAL A 1 117 ? 20.796 -11.117 -33.495 1.00 52.62 117 VAL A CA 1
ATOM 831 C C . VAL A 1 117 ? 21.595 -12.241 -34.149 1.00 52.62 117 VAL A C 1
ATOM 833 O O . VAL A 1 117 ? 22.695 -12.545 -33.683 1.00 52.62 117 VAL A O 1
ATOM 836 N N . PRO A 1 118 ? 21.088 -12.895 -35.213 1.00 53.00 118 PRO A N 1
ATOM 837 C CA . PRO A 1 118 ? 21.918 -13.834 -35.933 1.00 53.00 118 PRO A CA 1
ATOM 838 C C . PRO A 1 118 ? 23.033 -12.986 -36.529 1.00 53.00 118 PRO A C 1
ATOM 840 O O . PRO A 1 118 ? 22.764 -11.943 -37.132 1.00 53.00 118 PRO A O 1
ATOM 843 N N . SER A 1 119 ? 24.274 -13.420 -36.364 1.00 59.28 119 SER A N 1
ATOM 844 C CA . SER A 1 119 ? 25.397 -12.957 -37.164 1.00 59.28 119 SER A CA 1
ATOM 845 C C . SER A 1 119 ? 25.021 -13.166 -38.635 1.00 59.28 119 SER A C 1
ATOM 847 O O . SER A 1 119 ? 25.257 -14.234 -39.198 1.00 59.28 119 SER A O 1
ATOM 849 N N . LEU A 1 120 ? 24.343 -12.187 -39.239 1.00 55.78 120 LEU A N 1
ATOM 850 C CA . LEU A 1 120 ? 24.066 -12.120 -40.663 1.00 55.78 120 LEU A CA 1
ATOM 851 C C . LEU A 1 120 ? 25.440 -12.049 -41.306 1.00 55.78 120 LEU A C 1
ATOM 853 O O . LEU A 1 120 ? 26.071 -10.994 -41.336 1.00 55.78 120 LEU A O 1
ATOM 857 N N . GLY A 1 121 ? 25.931 -13.225 -41.699 1.00 51.62 121 GLY A N 1
ATOM 858 C CA . GLY A 1 121 ? 27.214 -13.406 -42.339 1.00 51.62 121 GLY A CA 1
ATOM 859 C C . GLY A 1 121 ? 27.319 -12.420 -43.485 1.00 51.62 121 GLY A C 1
ATOM 860 O O . GLY A 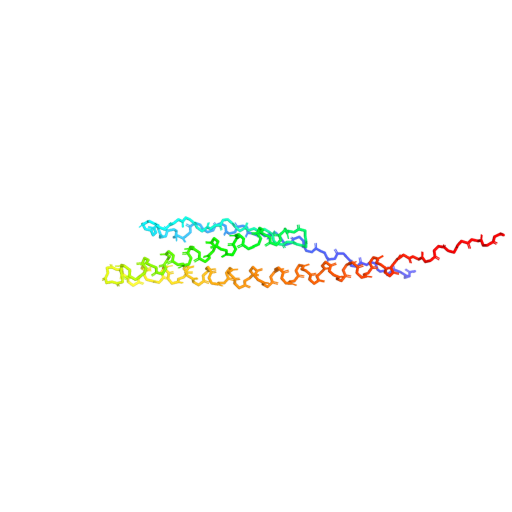1 121 ? 26.615 -12.541 -44.486 1.00 51.62 121 GLY A O 1
ATOM 861 N N . LEU A 1 122 ? 28.181 -11.424 -43.315 1.00 60.03 122 LEU A N 1
ATOM 862 C CA . LEU A 1 122 ? 28.627 -10.599 -44.420 1.00 60.03 122 LEU A CA 1
ATOM 863 C C . LEU A 1 122 ? 29.386 -11.536 -45.368 1.00 60.03 122 LEU A C 1
ATOM 865 O O . LEU A 1 122 ? 30.374 -12.135 -44.933 1.00 60.03 122 LEU A O 1
ATOM 869 N N . PRO A 1 123 ? 28.963 -11.711 -46.633 1.00 55.47 123 PRO A N 1
ATOM 870 C CA . PRO A 1 123 ? 29.792 -12.417 -47.591 1.00 55.47 123 PRO A CA 1
ATOM 871 C C . PRO A 1 123 ? 31.036 -11.562 -47.839 1.00 55.47 123 PRO A C 1
ATOM 873 O O . PRO A 1 123 ? 30.950 -10.476 -48.414 1.00 55.47 123 PRO A O 1
ATOM 876 N N . SER A 1 124 ? 32.187 -12.043 -47.372 1.00 56.75 124 SER A N 1
ATOM 877 C CA . SER A 1 124 ? 33.488 -11.495 -47.743 1.00 56.75 124 SER A CA 1
ATOM 878 C C . SER A 1 124 ? 33.624 -11.562 -49.267 1.00 56.75 124 SER A C 1
ATOM 880 O O . SER A 1 124 ? 33.543 -12.645 -49.850 1.00 56.75 124 SER A O 1
ATOM 882 N N . ARG A 1 125 ? 33.783 -10.402 -49.904 1.00 59.41 125 ARG A N 1
ATOM 883 C CA . ARG A 1 125 ? 34.289 -10.270 -51.271 1.00 59.41 125 ARG A CA 1
ATOM 884 C C . ARG A 1 125 ? 35.695 -9.708 -51.219 1.00 59.41 125 ARG A C 1
ATOM 886 O O . ARG A 1 125 ? 35.919 -8.827 -50.359 1.00 59.41 125 ARG A O 1
#

Radius of gyration: 23.85 Å; chains: 1; bounding box: 53×53×74 Å